Protein AF-A0A392PG10-F1 (afdb_monomer_lite)

pLDDT: mean 91.88, std 5.79, range [62.88, 97.69]

Radius of gyration: 13.99 Å; chains: 1; bounding box: 34×27×29 Å

Sequence (63 aa):
MSNLIGPVEPMALANHPVKGLYFIMSGAPESIDIAVMSYARTLRITLKTQKDLIDEQKFKLCM

Organism: NCBI:txid97028

Foldseek 3Di:
DAEDEDDLDWDADPNHTDPDDDDDDPPDPDQWGWHWYDDNNDIDIDIDGHPPPDDPVVVVVVD

Structure (mmCIF, N/CA/C/O backbone):
data_AF-A0A392PG10-F1
#
_entry.id   AF-A0A392PG10-F1
#
loop_
_atom_site.group_PDB
_atom_site.id
_atom_site.type_symbol
_atom_site.label_atom_id
_atom_site.label_alt_id
_atom_site.label_comp_id
_atom_site.label_asym_id
_atom_site.labe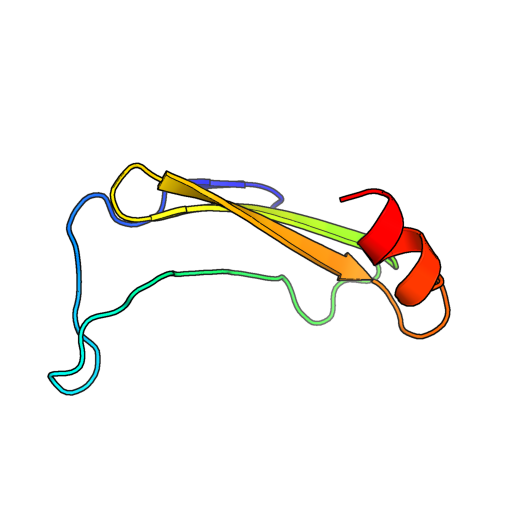l_entity_id
_atom_site.label_seq_id
_atom_site.pdbx_PDB_ins_code
_atom_site.Cartn_x
_atom_site.Cartn_y
_atom_site.Cartn_z
_atom_site.occupancy
_atom_site.B_iso_or_equiv
_atom_site.auth_seq_id
_atom_site.auth_comp_id
_atom_site.auth_asym_id
_atom_site.auth_atom_id
_atom_site.pdbx_PDB_model_num
ATOM 1 N N . MET A 1 1 ? 5.461 14.361 -4.183 1.00 62.88 1 MET A N 1
ATOM 2 C CA . MET A 1 1 ? 5.153 14.264 -2.736 1.00 62.88 1 MET A CA 1
ATOM 3 C C . MET A 1 1 ? 5.029 12.795 -2.387 1.00 62.88 1 MET A C 1
ATOM 5 O O . MET A 1 1 ? 4.279 12.122 -3.077 1.00 62.88 1 MET A O 1
ATOM 9 N N . SER A 1 2 ? 5.739 12.308 -1.369 1.00 78.75 2 SER A N 1
ATOM 10 C CA . SER A 1 2 ? 5.750 10.883 -0.992 1.00 78.75 2 SER A CA 1
ATOM 11 C C . SER A 1 2 ? 4.869 10.551 0.220 1.00 78.75 2 SER A C 1
ATOM 13 O O . SER A 1 2 ? 4.536 9.388 0.433 1.00 78.75 2 SER A O 1
ATOM 15 N N . ASN A 1 3 ? 4.450 11.543 1.015 1.00 91.56 3 ASN A N 1
ATOM 16 C CA . ASN A 1 3 ? 3.659 11.325 2.228 1.00 91.56 3 ASN A CA 1
ATOM 17 C C . ASN A 1 3 ? 2.559 12.376 2.435 1.00 91.56 3 ASN A C 1
ATOM 19 O O . ASN A 1 3 ? 2.770 13.562 2.188 1.00 91.56 3 ASN A O 1
ATOM 23 N N . LEU A 1 4 ? 1.399 11.935 2.931 1.00 92.44 4 LEU A N 1
ATOM 24 C CA . LEU A 1 4 ? 0.247 12.776 3.266 1.00 92.44 4 LEU A CA 1
ATOM 25 C C . LEU A 1 4 ? -0.388 12.330 4.589 1.00 92.44 4 LEU A C 1
ATOM 27 O O . LEU A 1 4 ? -0.539 11.139 4.854 1.00 92.44 4 LEU A O 1
ATOM 31 N N . ILE A 1 5 ? -0.810 13.284 5.416 1.00 94.94 5 ILE A N 1
ATOM 32 C CA . ILE A 1 5 ? -1.657 12.987 6.577 1.00 94.94 5 ILE A CA 1
ATOM 33 C C . ILE A 1 5 ? -3.088 12.881 6.059 1.00 94.94 5 ILE A C 1
ATOM 35 O O . ILE A 1 5 ? -3.645 13.865 5.578 1.00 94.94 5 ILE A O 1
ATOM 39 N N . GLY A 1 6 ? -3.666 11.684 6.113 1.00 95.00 6 GLY A N 1
ATOM 40 C CA . GLY A 1 6 ? -5.054 11.479 5.711 1.00 95.00 6 GLY A CA 1
ATOM 41 C C . GLY A 1 6 ? -6.033 11.553 6.889 1.00 95.00 6 GLY A C 1
ATOM 42 O O . GLY A 1 6 ? -5.623 11.821 8.023 1.00 95.00 6 GLY A O 1
ATOM 43 N N . PRO A 1 7 ? -7.332 11.323 6.626 1.00 96.44 7 PRO A N 1
ATOM 44 C CA . PRO A 1 7 ? -8.410 11.570 7.581 1.00 96.44 7 PRO A CA 1
ATOM 45 C C . PRO A 1 7 ? -8.231 10.826 8.907 1.00 96.44 7 PRO A C 1
ATOM 47 O O . PRO A 1 7 ? -7.873 9.642 8.930 1.00 96.44 7 PRO A O 1
ATOM 50 N N . VAL A 1 8 ? -8.507 11.520 10.013 1.00 97.19 8 VAL A N 1
ATOM 51 C CA . VAL A 1 8 ? -8.464 10.942 11.364 1.00 97.19 8 VAL A CA 1
ATOM 52 C C . VAL A 1 8 ? -9.777 10.226 11.676 1.00 97.19 8 VAL A C 1
ATOM 54 O O . VAL A 1 8 ? -9.762 9.159 12.290 1.00 97.19 8 VAL A O 1
ATOM 57 N N . GLU A 1 9 ? -10.895 10.778 11.217 1.00 97.69 9 GLU A N 1
ATOM 58 C CA . GLU A 1 9 ? -12.233 10.227 11.383 1.00 97.69 9 GLU A CA 1
ATOM 59 C C . GLU A 1 9 ? -12.592 9.252 10.244 1.00 97.69 9 GLU A C 1
ATOM 61 O O . GLU A 1 9 ? -12.250 9.494 9.080 1.00 97.69 9 GLU A O 1
ATOM 66 N N . PRO A 1 10 ? -13.310 8.152 10.539 1.00 96.19 10 PRO A N 1
ATOM 67 C CA . PRO A 1 10 ? -13.890 7.296 9.510 1.00 96.19 10 PRO A CA 1
ATOM 68 C C . PRO A 1 10 ? -14.884 8.059 8.628 1.00 96.19 10 PRO A C 1
ATOM 70 O O . PRO A 1 10 ? -15.618 8.923 9.106 1.00 96.19 10 PRO A O 1
ATOM 73 N N . MET A 1 11 ? -14.960 7.689 7.350 1.00 96.62 11 MET A N 1
ATOM 74 C CA . MET A 1 11 ? -15.861 8.318 6.380 1.00 96.62 11 MET A CA 1
ATOM 75 C C . MET A 1 11 ? -16.687 7.288 5.601 1.00 96.62 11 MET A C 1
ATOM 77 O O . MET A 1 11 ? -16.389 6.091 5.608 1.00 96.62 11 MET A O 1
ATOM 81 N N . ALA A 1 12 ? -17.715 7.760 4.896 1.00 97.69 12 ALA A N 1
ATOM 82 C CA . ALA A 1 12 ? -18.529 6.957 3.991 1.00 97.69 12 ALA A CA 1
ATOM 83 C C . ALA A 1 12 ? -18.607 7.610 2.606 1.00 97.69 12 ALA A C 1
ATOM 85 O O . ALA A 1 12 ? -18.664 8.833 2.490 1.00 97.69 12 ALA A O 1
ATOM 86 N N . LEU A 1 13 ? -18.641 6.787 1.560 1.00 96.81 13 LEU A N 1
ATOM 87 C CA . LEU A 1 13 ? -18.888 7.210 0.186 1.00 96.81 13 LEU A CA 1
ATOM 88 C C . LEU A 1 13 ? -20.227 6.630 -0.264 1.00 96.81 13 LEU A C 1
ATOM 90 O O . LEU A 1 13 ? -20.404 5.414 -0.247 1.00 96.81 13 LEU A O 1
ATOM 94 N N . ALA A 1 14 ? -21.176 7.491 -0.639 1.00 97.25 14 ALA A N 1
ATOM 95 C CA . ALA A 1 14 ? -22.531 7.077 -1.016 1.00 97.25 14 ALA A CA 1
ATOM 96 C C . ALA A 1 14 ? -23.170 6.118 0.015 1.00 97.25 14 ALA A C 1
ATOM 98 O O . ALA A 1 14 ? -23.676 5.062 -0.349 1.00 97.25 14 ALA A O 1
ATOM 99 N N . ASN A 1 15 ? -23.088 6.455 1.309 1.00 96.75 15 ASN A N 1
ATOM 100 C CA . ASN A 1 15 ? -23.528 5.624 2.444 1.00 96.75 15 ASN A CA 1
ATOM 101 C C . ASN A 1 15 ? -22.810 4.274 2.633 1.00 96.75 15 ASN A C 1
ATOM 103 O O . ASN A 1 15 ? -23.236 3.468 3.457 1.00 96.75 15 ASN A O 1
ATOM 107 N N . HIS A 1 16 ? -21.684 4.037 1.960 1.00 97.50 16 HIS A N 1
ATOM 108 C CA . HIS A 1 16 ? -20.852 2.855 2.181 1.00 97.50 16 HIS A CA 1
ATOM 109 C C . HIS A 1 16 ? -19.597 3.233 2.979 1.00 97.50 16 HIS A C 1
ATOM 111 O O . HIS A 1 16 ? -18.857 4.121 2.547 1.00 97.50 16 HIS A O 1
ATOM 117 N N . PRO A 1 17 ? -19.318 2.587 4.126 1.00 97.19 17 PRO A N 1
ATOM 118 C CA . PRO A 1 17 ? -18.126 2.876 4.916 1.00 97.19 17 PRO A CA 1
ATOM 119 C C . PRO A 1 17 ? -16.835 2.676 4.117 1.00 97.19 17 PRO A C 1
ATOM 121 O O . PRO A 1 17 ? -16.607 1.619 3.522 1.00 97.19 17 PRO A O 1
ATOM 124 N N . VAL A 1 18 ? -15.955 3.674 4.148 1.00 97.19 18 VAL A N 1
ATOM 125 C CA . VAL A 1 18 ? -14.628 3.589 3.537 1.00 97.19 18 VAL A CA 1
ATOM 126 C C . VAL A 1 18 ? -13.720 2.786 4.465 1.00 97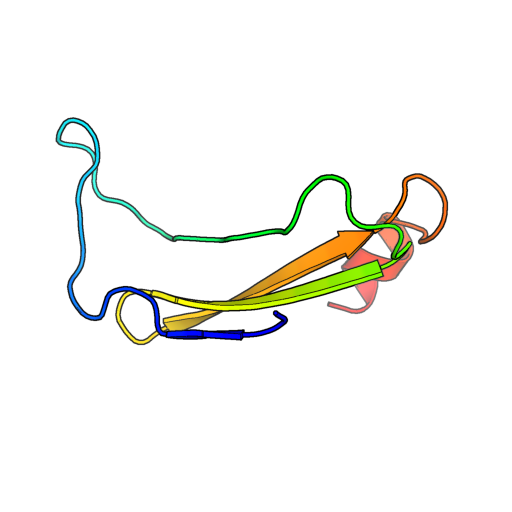.19 18 VAL A C 1
ATOM 128 O O . VAL A 1 18 ? -13.464 3.168 5.606 1.00 97.19 18 VAL A O 1
ATOM 131 N N . LYS A 1 19 ? -13.214 1.652 3.974 1.00 95.31 19 LYS A N 1
ATOM 132 C CA . LYS A 1 19 ? -12.314 0.769 4.740 1.00 95.31 19 LYS A CA 1
ATOM 133 C C . LYS A 1 19 ? -10.847 1.181 4.662 1.00 95.31 19 LYS A C 1
ATOM 135 O O . LYS A 1 19 ? -10.034 0.695 5.443 1.00 95.31 19 LYS A O 1
ATOM 140 N N . GLY A 1 20 ? -10.497 2.030 3.705 1.00 94.75 20 GLY A N 1
ATOM 141 C CA . GLY A 1 20 ? -9.136 2.466 3.452 1.00 94.75 20 GLY A CA 1
ATOM 142 C C . GLY A 1 20 ? -9.105 3.552 2.396 1.00 94.75 20 GLY A C 1
ATOM 143 O O . GLY A 1 20 ? -9.939 3.569 1.495 1.00 94.75 20 GLY A O 1
ATOM 144 N N . LEU A 1 21 ? -8.124 4.435 2.518 1.00 95.25 21 LEU A N 1
ATOM 145 C CA . LEU A 1 21 ? -7.846 5.483 1.555 1.00 95.25 21 LEU A CA 1
ATOM 146 C C . LEU A 1 21 ? -6.384 5.338 1.125 1.00 95.25 21 LEU A C 1
ATOM 148 O O . LEU A 1 21 ? -5.514 5.118 1.969 1.00 95.25 21 LEU A O 1
ATOM 152 N N . TYR A 1 22 ? -6.135 5.448 -0.175 1.00 94.62 22 TYR A N 1
ATOM 153 C CA . TYR A 1 22 ? -4.814 5.351 -0.796 1.00 94.62 22 TYR A CA 1
ATOM 154 C C . TYR A 1 22 ? -4.677 6.491 -1.803 1.00 94.62 22 TYR A C 1
ATOM 156 O O . TYR A 1 22 ? -5.677 6.931 -2.371 1.00 94.62 22 TYR A O 1
ATOM 164 N N . PHE A 1 23 ? -3.458 6.969 -2.025 1.00 90.00 23 PHE A N 1
ATOM 165 C CA . PHE A 1 23 ? -3.172 7.948 -3.068 1.00 90.00 23 PHE A CA 1
ATOM 166 C C . PHE A 1 23 ? -1.934 7.506 -3.840 1.00 90.00 23 PHE A C 1
ATOM 168 O O . PHE A 1 23 ? -1.065 6.838 -3.285 1.00 90.00 23 PHE A O 1
ATOM 175 N N . ILE A 1 24 ? -1.878 7.880 -5.113 1.00 90.00 24 ILE A N 1
ATOM 176 C CA . ILE A 1 24 ? -0.717 7.706 -5.985 1.00 90.00 24 ILE A CA 1
ATOM 177 C C . ILE A 1 24 ? -0.621 8.917 -6.906 1.00 90.00 24 ILE A C 1
ATOM 179 O O . ILE A 1 24 ? -1.639 9.533 -7.229 1.00 90.00 24 ILE A O 1
ATOM 183 N N . MET A 1 25 ? 0.584 9.241 -7.365 1.00 84.56 25 MET A N 1
ATOM 184 C CA . MET A 1 25 ? 0.777 10.290 -8.361 1.00 84.56 25 MET A CA 1
ATOM 185 C C . MET A 1 25 ? 0.768 9.688 -9.775 1.00 84.56 25 MET A C 1
ATOM 187 O O . MET A 1 25 ? 1.513 8.755 -10.091 1.00 84.56 25 MET A O 1
ATOM 191 N N . SER A 1 26 ? -0.094 10.196 -10.657 1.00 82.88 26 SER A N 1
ATOM 192 C CA . SER A 1 26 ? -0.151 9.796 -12.070 1.00 82.88 26 SER A CA 1
ATOM 193 C C . SER A 1 26 ? 0.640 10.758 -12.958 1.00 82.88 26 SER A C 1
ATOM 195 O O . SER A 1 26 ? 0.641 11.957 -12.705 1.00 82.88 26 SER A O 1
ATOM 197 N N . GLY A 1 27 ? 1.260 10.247 -14.027 1.00 82.12 27 GLY A N 1
ATOM 198 C CA . GLY A 1 27 ? 1.947 11.067 -15.040 1.00 82.12 27 GLY A CA 1
ATOM 199 C C . GLY A 1 27 ? 3.355 11.541 -14.669 1.00 82.12 27 GLY A C 1
ATOM 200 O O . GLY A 1 27 ? 4.007 12.188 -15.482 1.00 82.12 27 GLY A O 1
ATOM 201 N N . ALA A 1 28 ? 3.830 11.207 -13.473 1.00 82.88 28 ALA A N 1
ATOM 202 C CA . ALA A 1 28 ? 5.189 11.500 -13.050 1.00 82.88 28 ALA A CA 1
ATOM 203 C C . ALA A 1 28 ? 6.192 10.505 -13.689 1.00 82.88 28 ALA A C 1
ATOM 205 O O . ALA A 1 28 ? 5.808 9.357 -13.957 1.00 82.88 28 ALA A O 1
ATOM 206 N N . PRO A 1 29 ? 7.425 10.941 -14.010 1.00 85.56 29 PRO A N 1
ATOM 207 C CA . PRO A 1 29 ? 8.386 10.161 -14.794 1.00 85.56 29 PRO A CA 1
ATOM 208 C C . PRO A 1 29 ? 9.030 9.001 -14.017 1.00 85.56 29 PRO A C 1
ATOM 210 O O . PRO A 1 29 ? 9.783 8.225 -14.601 1.00 85.56 29 PRO A O 1
ATOM 213 N N . GLU A 1 30 ? 8.781 8.880 -12.713 1.00 87.75 30 GLU A N 1
ATOM 214 C CA . GLU A 1 30 ? 9.398 7.868 -11.866 1.00 87.75 30 GLU A CA 1
ATOM 215 C C . GLU A 1 30 ? 8.850 6.467 -12.173 1.00 87.75 30 GLU A C 1
ATOM 217 O O . GLU A 1 30 ? 7.646 6.201 -12.108 1.00 87.75 30 GLU A O 1
ATOM 222 N N . SER A 1 31 ? 9.759 5.529 -12.445 1.00 90.00 31 SER A N 1
ATOM 223 C CA . SER A 1 31 ? 9.421 4.118 -12.661 1.00 90.00 31 SER A CA 1
ATOM 224 C C . SER A 1 31 ? 8.966 3.401 -11.379 1.00 90.00 31 SER A C 1
ATOM 226 O O . SER A 1 31 ? 8.400 2.310 -11.454 1.00 90.00 31 SER A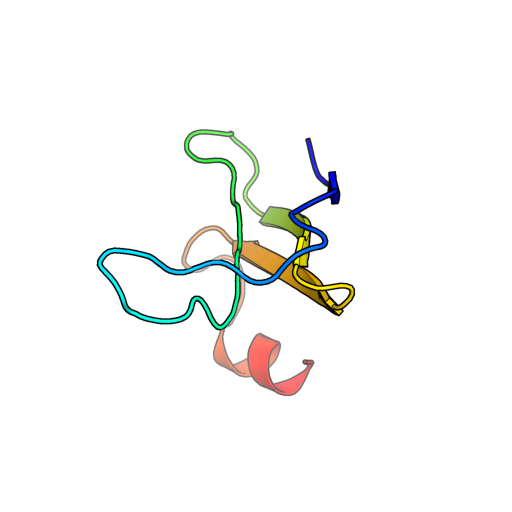 O 1
ATOM 228 N N . ILE A 1 32 ? 9.206 3.993 -10.203 1.00 89.75 32 ILE A N 1
ATOM 229 C CA . ILE A 1 32 ? 8.747 3.521 -8.890 1.00 89.75 32 ILE A CA 1
ATOM 230 C C . ILE A 1 32 ? 8.275 4.733 -8.083 1.00 89.75 32 ILE A C 1
ATOM 232 O O . ILE A 1 32 ? 8.992 5.724 -7.986 1.00 89.75 32 ILE A O 1
ATOM 236 N N . ASP A 1 33 ? 7.100 4.630 -7.471 1.00 91.19 33 ASP A N 1
ATOM 237 C CA . ASP A 1 33 ? 6.536 5.627 -6.564 1.00 91.19 33 ASP A CA 1
ATOM 238 C C . ASP A 1 33 ? 6.048 4.936 -5.284 1.00 91.19 33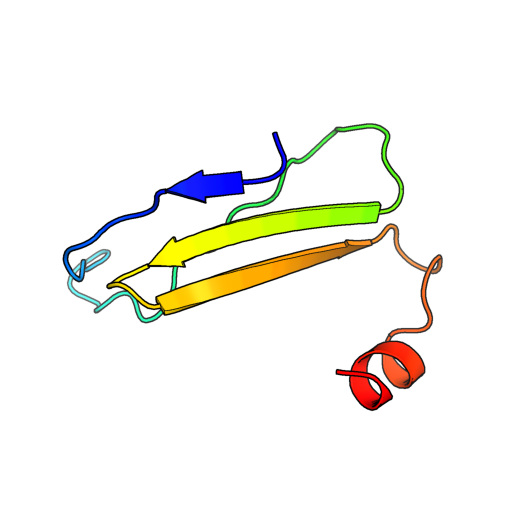 ASP A C 1
ATOM 240 O O . ASP A 1 33 ? 5.371 3.903 -5.332 1.00 91.19 33 ASP A O 1
ATOM 244 N N . ILE A 1 34 ? 6.426 5.498 -4.137 1.00 92.00 34 ILE A N 1
ATOM 245 C CA . ILE A 1 34 ? 6.021 5.026 -2.813 1.00 92.00 34 ILE A CA 1
ATOM 246 C C . ILE A 1 34 ? 5.241 6.153 -2.149 1.00 92.00 34 ILE A C 1
ATOM 248 O O . ILE A 1 34 ? 5.798 7.201 -1.819 1.00 92.00 34 ILE A O 1
ATOM 252 N N . ALA A 1 35 ? 3.956 5.905 -1.923 1.00 94.19 35 ALA A N 1
ATOM 253 C CA . ALA A 1 35 ? 3.032 6.862 -1.341 1.00 94.19 35 ALA A CA 1
ATOM 254 C C . ALA A 1 35 ? 2.559 6.383 0.036 1.00 94.19 35 ALA A C 1
ATOM 256 O O . ALA A 1 35 ? 1.996 5.295 0.177 1.00 94.19 35 ALA A O 1
ATOM 257 N N . VAL A 1 36 ? 2.776 7.207 1.062 1.00 95.88 36 VAL A N 1
ATOM 258 C CA . VAL A 1 36 ? 2.431 6.904 2.457 1.00 95.88 36 VAL A CA 1
ATOM 259 C C . VAL A 1 36 ? 1.312 7.816 2.940 1.00 95.88 36 VAL A C 1
ATOM 261 O O . VAL A 1 36 ? 1.452 9.037 2.923 1.00 95.88 36 VAL A O 1
ATOM 264 N N . MET A 1 37 ? 0.212 7.238 3.419 1.00 95.88 37 MET A N 1
ATOM 265 C CA . MET A 1 37 ? -0.901 8.000 3.981 1.00 95.88 37 MET A CA 1
ATOM 266 C C . MET A 1 37 ? -1.532 7.321 5.187 1.00 95.88 37 MET A C 1
ATOM 268 O O . MET A 1 37 ? -1.683 6.105 5.223 1.00 95.88 37 MET A O 1
ATOM 272 N N . SER A 1 38 ? -1.943 8.107 6.177 1.00 96.12 38 SER A N 1
ATOM 273 C CA . SER A 1 38 ? -2.760 7.616 7.290 1.00 96.12 38 SER A CA 1
ATOM 274 C C . SER A 1 38 ? -4.253 7.648 6.956 1.00 96.12 38 SER A C 1
ATOM 276 O O . SER A 1 38 ? -4.734 8.617 6.388 1.00 96.12 38 SER A O 1
ATOM 278 N N . TYR A 1 39 ? -5.019 6.644 7.374 1.00 97.19 39 TYR A N 1
ATOM 279 C CA . TYR A 1 39 ? -6.485 6.686 7.375 1.00 97.19 39 TYR A CA 1
ATOM 280 C C . TYR A 1 39 ? -7.010 6.081 8.670 1.00 97.19 39 TYR A C 1
ATOM 282 O O . TYR A 1 39 ? -6.631 4.959 9.010 1.00 97.19 39 TYR A O 1
ATOM 290 N N . ALA A 1 40 ? -7.855 6.820 9.392 1.00 96.94 40 ALA A N 1
ATOM 291 C CA . ALA A 1 40 ? -8.394 6.411 10.687 1.00 96.94 40 ALA A CA 1
ATOM 292 C C . ALA A 1 40 ? -7.288 5.890 11.626 1.00 96.94 40 ALA A C 1
ATOM 294 O O . ALA A 1 40 ? -7.358 4.783 12.159 1.00 96.94 40 ALA A O 1
ATOM 295 N N . ARG A 1 41 ? -6.208 6.680 11.757 1.00 95.06 41 ARG A N 1
ATOM 296 C CA . ARG A 1 41 ? -5.004 6.379 12.564 1.00 95.06 41 ARG A CA 1
ATOM 297 C C . ARG A 1 41 ? -4.206 5.139 12.132 1.00 95.06 41 ARG A C 1
ATOM 299 O O . ARG A 1 41 ? -3.266 4.757 12.817 1.00 95.06 41 ARG A O 1
ATOM 306 N N . THR A 1 42 ? -4.528 4.547 10.985 1.00 96.00 42 THR A N 1
ATOM 307 C CA . THR A 1 42 ? -3.795 3.411 10.416 1.00 96.00 42 THR A CA 1
ATOM 308 C C . THR A 1 42 ? -2.903 3.899 9.283 1.00 96.00 42 THR A C 1
ATOM 310 O O . THR A 1 42 ? -3.399 4.506 8.333 1.00 96.00 42 THR A O 1
ATOM 313 N N . LEU A 1 43 ? -1.598 3.637 9.365 1.00 95.88 43 LEU A N 1
ATOM 314 C CA . LEU A 1 43 ? -0.665 3.938 8.279 1.00 95.88 43 LEU A CA 1
ATOM 315 C C . LEU A 1 43 ? -0.915 2.991 7.098 1.00 95.88 43 LEU A C 1
ATOM 317 O O . LEU A 1 43 ? -1.088 1.788 7.283 1.00 95.88 43 LEU A O 1
ATOM 321 N N . ARG A 1 44 ? -0.926 3.529 5.881 1.00 95.31 44 ARG A N 1
ATOM 322 C CA . ARG A 1 44 ? -1.086 2.780 4.634 1.00 95.31 44 ARG A CA 1
ATOM 323 C C . ARG A 1 44 ? 0.005 3.183 3.662 1.00 95.31 44 ARG A C 1
ATOM 325 O O . ARG A 1 44 ? 0.302 4.365 3.503 1.00 95.31 44 ARG A O 1
ATOM 332 N N . ILE A 1 45 ? 0.590 2.183 3.022 1.00 94.31 45 ILE A N 1
ATOM 333 C CA . ILE A 1 45 ? 1.696 2.342 2.084 1.00 94.31 45 ILE A CA 1
ATOM 334 C C . ILE A 1 45 ? 1.221 1.801 0.742 1.00 94.31 45 ILE A C 1
ATOM 336 O O . ILE A 1 45 ? 0.695 0.690 0.667 1.00 94.31 45 ILE A O 1
ATOM 340 N N . THR A 1 46 ? 1.389 2.600 -0.304 1.00 93.25 46 THR A N 1
ATOM 341 C CA . THR A 1 46 ? 1.093 2.221 -1.684 1.00 93.25 46 THR A CA 1
ATOM 342 C C . THR A 1 46 ? 2.397 2.191 -2.456 1.00 93.25 46 THR A C 1
ATOM 344 O O . THR A 1 46 ? 3.141 3.168 -2.430 1.00 93.25 46 THR A O 1
ATOM 347 N N . LEU A 1 47 ? 2.659 1.086 -3.150 1.00 91.12 47 LEU A N 1
ATOM 348 C CA . LEU A 1 47 ? 3.737 1.001 -4.126 1.00 91.12 47 LEU A CA 1
ATOM 349 C C . LEU A 1 47 ? 3.135 0.986 -5.522 1.00 91.12 47 LEU A C 1
ATOM 351 O O . LEU A 1 47 ? 2.318 0.128 -5.856 1.00 91.12 47 LEU A O 1
ATOM 355 N N . LYS A 1 48 ? 3.566 1.939 -6.337 1.00 90.38 48 LYS A N 1
ATOM 356 C CA . LYS A 1 48 ? 3.307 1.980 -7.767 1.00 90.38 48 LYS A CA 1
ATOM 357 C C . LYS A 1 48 ? 4.626 1.710 -8.472 1.00 90.38 48 LYS A C 1
ATOM 359 O O . LYS A 1 48 ? 5.641 2.334 -8.185 1.00 90.38 48 LYS A O 1
ATOM 364 N N . THR A 1 49 ? 4.603 0.787 -9.415 1.00 89.94 49 THR A N 1
ATOM 365 C CA . THR A 1 49 ? 5.757 0.442 -10.241 1.00 89.94 49 THR A CA 1
ATOM 366 C C . THR A 1 49 ? 5.349 0.487 -11.704 1.00 89.94 49 THR A C 1
ATOM 368 O O . THR A 1 49 ? 4.191 0.238 -12.054 1.00 89.94 49 THR A O 1
ATOM 371 N N . GLN A 1 50 ? 6.289 0.858 -12.564 1.00 90.38 50 GLN A N 1
ATOM 372 C CA . GLN A 1 50 ? 6.145 0.695 -13.994 1.00 90.38 50 GLN A CA 1
ATOM 373 C C . GLN A 1 50 ? 5.960 -0.791 -14.309 1.00 90.38 50 GLN A C 1
ATOM 375 O O . GLN A 1 50 ? 6.645 -1.654 -13.758 1.00 90.38 50 GLN A O 1
ATOM 380 N N . LYS A 1 51 ? 5.020 -1.082 -15.208 1.00 88.00 51 LYS A N 1
ATOM 381 C CA . LYS A 1 51 ? 4.758 -2.450 -15.648 1.00 88.00 51 LYS A CA 1
ATOM 382 C C . LYS A 1 51 ? 6.061 -3.107 -16.122 1.00 88.00 51 LYS A C 1
ATOM 384 O O . LYS A 1 51 ? 6.859 -2.461 -16.798 1.00 88.00 51 LYS A O 1
ATOM 389 N N . ASP A 1 52 ? 6.248 -4.367 -15.743 1.00 90.00 52 ASP A N 1
ATOM 390 C CA . ASP A 1 52 ? 7.390 -5.215 -16.109 1.00 90.00 52 ASP A CA 1
ATOM 391 C C . ASP A 1 52 ? 8.753 -4.788 -15.516 1.00 90.00 52 ASP A C 1
ATOM 393 O O . ASP A 1 52 ? 9.761 -5.443 -15.775 1.00 90.00 52 ASP A O 1
ATOM 397 N N . LEU A 1 53 ? 8.807 -3.746 -14.672 1.00 92.06 53 LEU A N 1
ATOM 398 C CA . LEU A 1 53 ? 10.031 -3.359 -13.955 1.00 92.06 53 LEU A CA 1
ATOM 399 C C . LEU A 1 53 ? 10.315 -4.271 -12.751 1.00 92.06 53 LEU A C 1
ATOM 401 O O . LEU A 1 53 ? 11.465 -4.611 -12.482 1.00 92.06 53 LEU A O 1
ATOM 405 N N . ILE A 1 54 ? 9.266 -4.637 -12.009 1.00 92.19 54 ILE A N 1
ATOM 406 C CA . ILE A 1 54 ? 9.335 -5.510 -10.834 1.00 92.19 54 ILE A CA 1
ATOM 407 C C . ILE A 1 54 ? 8.518 -6.771 -11.114 1.00 92.19 54 ILE A C 1
ATOM 409 O O . ILE A 1 54 ? 7.370 -6.698 -11.551 1.00 92.19 54 ILE A O 1
ATOM 413 N N . ASP A 1 55 ? 9.102 -7.932 -10.816 1.00 92.88 55 ASP A N 1
ATOM 414 C CA . ASP A 1 55 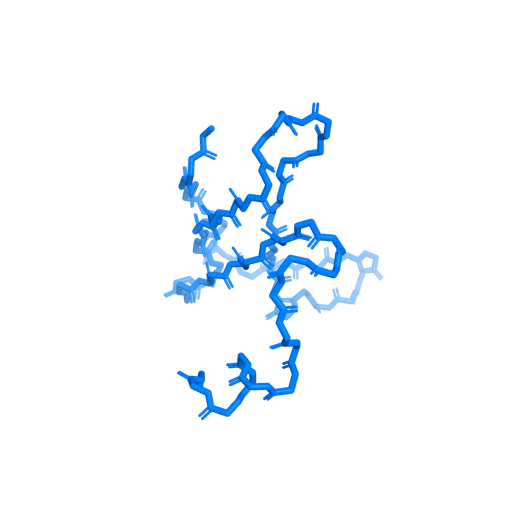? 8.383 -9.205 -10.796 1.00 92.88 55 ASP A CA 1
ATOM 415 C C . ASP A 1 55 ? 7.359 -9.191 -9.651 1.00 92.88 55 ASP A C 1
ATOM 417 O O . ASP A 1 55 ? 7.716 -9.230 -8.471 1.00 92.88 55 ASP A O 1
ATOM 421 N N . GLU A 1 56 ? 6.077 -9.109 -10.007 1.00 89.50 56 GLU A N 1
ATOM 422 C CA . GLU A 1 56 ? 4.974 -8.996 -9.051 1.00 89.50 56 GLU A CA 1
ATOM 423 C C . GLU A 1 56 ? 4.899 -10.197 -8.094 1.00 89.50 56 GLU A C 1
ATOM 425 O O . GLU A 1 56 ? 4.560 -10.030 -6.921 1.00 89.50 56 GLU A O 1
ATOM 430 N N . GLN A 1 57 ? 5.228 -11.404 -8.563 1.00 91.19 57 GLN A N 1
ATOM 431 C CA . GLN A 1 57 ? 5.177 -12.615 -7.741 1.00 91.19 57 GLN A CA 1
ATOM 432 C C . GLN A 1 57 ? 6.303 -12.610 -6.710 1.00 91.19 57 GLN A C 1
ATOM 434 O O . GLN A 1 57 ? 6.052 -12.817 -5.525 1.00 91.19 57 GLN A O 1
ATOM 439 N N . LYS A 1 58 ? 7.535 -12.298 -7.131 1.00 93.50 58 LYS A N 1
ATOM 440 C CA . LYS A 1 58 ? 8.672 -12.153 -6.209 1.00 93.50 58 LYS A CA 1
ATOM 441 C C . LYS A 1 58 ? 8.450 -11.020 -5.220 1.00 93.50 58 LYS A C 1
ATOM 443 O O . LYS A 1 58 ? 8.766 -11.173 -4.049 1.00 93.50 58 LYS A O 1
ATOM 448 N N . PHE A 1 59 ? 7.879 -9.907 -5.672 1.00 90.25 59 PHE A N 1
ATOM 449 C CA . PHE A 1 59 ? 7.572 -8.783 -4.800 1.00 90.25 59 PHE A CA 1
ATOM 450 C C . PHE A 1 59 ? 6.560 -9.161 -3.713 1.00 90.25 59 PHE A C 1
ATOM 452 O O . PHE A 1 59 ? 6.809 -8.893 -2.543 1.00 90.25 59 PHE A O 1
ATOM 459 N N . LYS A 1 60 ? 5.468 -9.855 -4.067 1.00 87.25 60 LYS A N 1
ATOM 460 C CA . LYS A 1 60 ? 4.475 -10.346 -3.094 1.00 87.25 60 LYS A CA 1
ATOM 461 C C . LYS A 1 60 ? 5.053 -11.324 -2.071 1.00 87.25 60 LYS A C 1
ATOM 463 O O . LYS A 1 60 ? 4.535 -11.388 -0.968 1.00 87.25 60 LYS A O 1
ATOM 468 N N . LEU A 1 61 ? 6.094 -12.077 -2.426 1.00 94.19 61 LEU A N 1
ATOM 469 C CA . LEU A 1 61 ? 6.780 -12.983 -1.497 1.00 94.19 61 LEU A CA 1
ATOM 470 C C . LEU A 1 61 ? 7.688 -12.252 -0.493 1.00 94.19 61 LEU A C 1
ATOM 472 O O . LEU A 1 61 ? 8.066 -12.844 0.514 1.00 94.19 61 LEU A O 1
ATOM 476 N N . CYS A 1 62 ? 8.051 -10.995 -0.763 1.00 87.31 62 CYS A N 1
ATOM 477 C CA . CYS A 1 62 ? 8.911 -10.169 0.091 1.00 87.31 62 CYS A CA 1
ATOM 478 C C . CYS A 1 62 ? 8.135 -9.163 0.961 1.00 87.31 62 CYS A C 1
ATOM 480 O O . CYS A 1 62 ? 8.763 -8.384 1.680 1.00 87.31 62 CYS A O 1
ATOM 482 N N . MET A 1 63 ? 6.805 -9.147 0.857 1.00 83.38 63 MET A N 1
ATOM 483 C CA . MET A 1 63 ? 5.886 -8.255 1.573 1.00 83.38 63 MET A CA 1
ATOM 484 C C . MET A 1 63 ? 5.137 -9.020 2.659 1.00 83.38 63 MET A C 1
ATOM 486 O O . MET A 1 63 ? 4.923 -8.422 3.735 1.00 83.38 63 MET A O 1
#

Secondary structure (DSSP, 8-state):
--EE---SS--EETTEE--------SS-S-SEEEEEEEETTEEEEEEEE-TTTS-HHHHHHT-

InterPro domains:
  IPR009721 O-acyltransferase WSD1, C-terminal [PF06974] (1-62)
  IPR045034 O-acyltransferase WSD1-l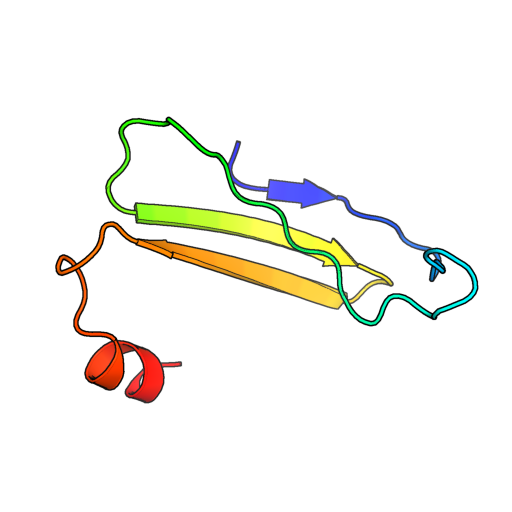ike [PTHR31650] (1-60)